Protein AF-A0A832BM91-F1 (afdb_monomer_lite)

pLDDT: mean 87.54, std 14.66, range [36.34, 98.0]

Foldseek 3Di:
DDDDPDPPPPPPPPVNVLVVVLVVQLLVLLLVLLLVLLVVLCCQCPPPPDLKHKAFLVVSCVVSVVSLVVSLVSNCVSPVVLSVLLVVLVVVCPCLSVVLVVVLVVLVCVVQPVQWDWDPPDVRMIMIGGVDPDDPVVCSVVSSVSSSVSSVVSRDD

Structure (mmCIF, N/CA/C/O backbone):
data_AF-A0A832BM91-F1
#
_entry.id   AF-A0A832BM91-F1
#
loop_
_atom_site.group_PDB
_atom_site.id
_atom_site.type_symbol
_atom_site.label_atom_id
_atom_site.label_alt_id
_atom_site.label_comp_id
_atom_site.label_asym_id
_atom_site.label_entity_id
_atom_site.label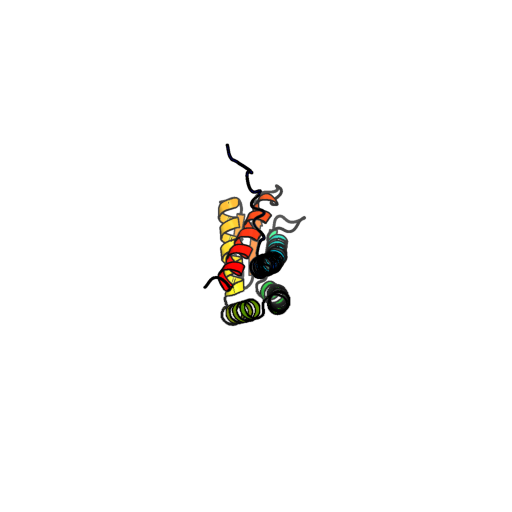_seq_id
_atom_site.pdbx_PDB_ins_code
_atom_site.Cartn_x
_atom_site.Cartn_y
_atom_site.Cartn_z
_atom_site.occupancy
_atom_site.B_iso_or_equiv
_atom_site.auth_seq_id
_atom_site.auth_comp_id
_atom_site.auth_asym_id
_atom_site.auth_atom_id
_atom_site.pdbx_PDB_model_num
ATOM 1 N N . MET A 1 1 ? -50.443 41.415 8.073 1.00 36.34 1 MET A N 1
ATOM 2 C CA . MET A 1 1 ? -49.587 40.784 7.037 1.00 36.34 1 MET A CA 1
ATOM 3 C C . MET A 1 1 ? -48.161 40.705 7.586 1.00 36.34 1 MET A C 1
ATOM 5 O O . MET A 1 1 ? -47.474 41.708 7.591 1.00 36.34 1 MET A O 1
ATOM 9 N N . ASN A 1 2 ? -47.815 39.695 8.388 1.00 42.19 2 ASN A N 1
ATOM 10 C CA . ASN A 1 2 ? -47.197 38.407 8.015 1.00 42.19 2 ASN A CA 1
ATOM 11 C C . ASN A 1 2 ? -45.956 38.490 7.103 1.00 42.19 2 ASN A C 1
ATOM 13 O O . ASN A 1 2 ? -46.100 38.492 5.885 1.00 42.19 2 ASN A O 1
ATOM 17 N N . LYS A 1 3 ? -44.751 38.419 7.695 1.00 40.50 3 LYS A N 1
ATOM 18 C CA . LYS A 1 3 ? -43.858 37.232 7.667 1.00 40.50 3 LYS A CA 1
ATOM 19 C C . LYS A 1 3 ? -42.478 37.591 8.244 1.00 40.50 3 LYS A C 1
ATOM 21 O O . LYS A 1 3 ? -41.612 38.093 7.535 1.00 40.50 3 LYS A O 1
ATOM 26 N N . ILE A 1 4 ? -42.255 37.257 9.515 1.00 48.53 4 ILE A N 1
ATOM 27 C CA . ILE A 1 4 ? -40.901 37.085 10.057 1.00 48.53 4 ILE A CA 1
ATOM 28 C C . ILE A 1 4 ? -40.375 35.789 9.436 1.00 48.53 4 ILE A C 1
ATOM 30 O O . ILE A 1 4 ? -40.853 34.700 9.754 1.00 48.53 4 ILE A O 1
ATOM 34 N N . ARG A 1 5 ? -39.450 35.902 8.478 1.00 45.06 5 ARG A N 1
ATOM 35 C CA . ARG A 1 5 ? -38.704 34.751 7.962 1.00 45.06 5 ARG A CA 1
ATOM 36 C C . ARG A 1 5 ? -37.764 34.295 9.073 1.00 45.06 5 ARG A C 1
ATOM 38 O O . ARG A 1 5 ? -36.739 34.921 9.315 1.00 45.06 5 ARG A O 1
ATOM 45 N N . GLY A 1 6 ? -38.163 33.235 9.770 1.00 40.12 6 GLY A N 1
ATOM 46 C CA . GLY A 1 6 ? -37.313 32.541 10.724 1.00 40.12 6 GLY A CA 1
ATOM 47 C C . GLY A 1 6 ? -36.035 32.087 10.030 1.00 40.12 6 GLY A C 1
ATOM 48 O O . GLY A 1 6 ? -36.074 31.285 9.098 1.00 40.12 6 GLY A O 1
ATOM 49 N N . LEU A 1 7 ? -34.909 32.632 10.480 1.00 42.78 7 LEU A N 1
ATOM 50 C CA . LEU A 1 7 ? -33.587 32.121 10.169 1.00 42.78 7 LEU A CA 1
ATOM 51 C C . LEU A 1 7 ? -33.476 30.761 10.873 1.00 42.78 7 LEU A C 1
ATOM 53 O O . LEU A 1 7 ? -33.248 30.690 12.081 1.00 42.78 7 LEU A O 1
ATOM 57 N N . VAL A 1 8 ? -33.713 29.671 10.144 1.00 44.00 8 VAL A N 1
ATOM 58 C CA . VAL A 1 8 ? -33.462 28.319 10.652 1.00 44.00 8 VAL A CA 1
ATOM 59 C C . VAL A 1 8 ? -31.949 28.128 10.672 1.00 44.00 8 VAL A C 1
ATOM 61 O O . VAL A 1 8 ? -31.347 27.666 9.709 1.00 44.00 8 VAL A O 1
ATOM 64 N N . LEU A 1 9 ? -31.319 28.519 11.779 1.00 46.53 9 LEU A N 1
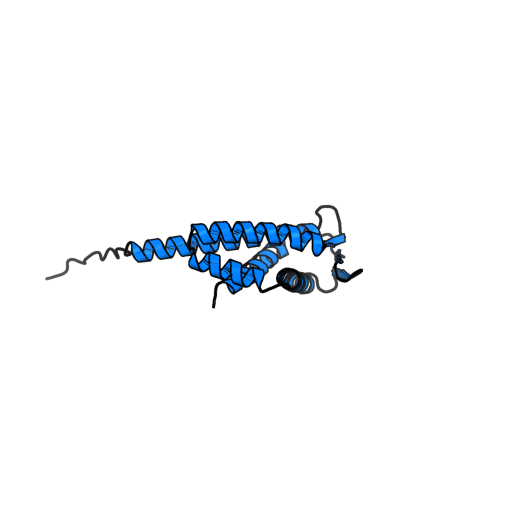ATOM 65 C CA . LEU A 1 9 ? -30.003 28.012 12.145 1.00 46.53 9 LEU A CA 1
ATOM 66 C C . LEU A 1 9 ? -30.178 26.515 12.401 1.00 46.53 9 LEU A C 1
ATOM 68 O O . LEU A 1 9 ? -30.619 26.108 13.476 1.00 46.53 9 LEU A O 1
ATOM 72 N N . THR A 1 10 ? -29.870 25.687 11.404 1.00 52.00 10 THR A N 1
ATOM 73 C CA . THR A 1 10 ? -29.738 24.241 11.576 1.00 52.00 10 THR A CA 1
ATOM 74 C C . THR A 1 10 ? -28.601 23.986 12.562 1.00 52.00 10 THR A C 1
ATOM 76 O O . THR A 1 10 ? -27.440 23.855 12.177 1.00 52.00 10 THR A O 1
ATOM 79 N N . ARG A 1 11 ? -28.921 23.965 13.862 1.00 50.47 11 ARG A N 1
ATOM 80 C CA . ARG A 1 11 ? -28.033 23.475 14.915 1.00 50.47 11 ARG A CA 1
ATOM 81 C C . ARG A 1 11 ? -27.735 22.017 14.590 1.00 50.47 11 ARG A C 1
ATOM 83 O O . ARG A 1 11 ? -28.558 21.140 14.835 1.00 50.47 11 ARG A O 1
ATOM 90 N N . THR A 1 12 ? -26.568 21.757 14.012 1.00 55.78 12 THR A N 1
ATOM 91 C CA . THR A 1 12 ? -26.029 20.403 13.955 1.00 55.78 12 THR A CA 1
ATOM 92 C C . THR A 1 12 ? -25.917 19.902 15.391 1.00 55.78 12 THR A C 1
ATOM 94 O O . THR A 1 12 ? -25.262 20.525 16.227 1.00 55.78 12 THR A O 1
ATOM 97 N N . SER A 1 13 ? -26.637 18.824 15.709 1.00 62.22 13 SER A N 1
ATOM 98 C CA . SER A 1 13 ? -26.602 18.218 17.040 1.00 62.22 13 SER A CA 1
ATOM 99 C C . SER A 1 13 ? -25.149 17.880 17.410 1.00 62.22 13 SER A C 1
ATOM 101 O O . SER A 1 13 ? -24.429 17.388 16.534 1.00 62.22 13 SER A O 1
ATOM 103 N N . PRO A 1 14 ? -24.721 18.063 18.671 1.00 67.62 14 PRO A N 1
ATOM 104 C CA . PRO A 1 14 ? -23.369 17.718 19.122 1.00 67.62 14 PRO A CA 1
ATOM 105 C C . PRO A 1 14 ? -22.942 16.288 18.755 1.00 67.62 14 PRO A C 1
ATOM 107 O O . PRO A 1 14 ? -21.784 16.070 18.417 1.00 67.62 14 PRO A O 1
ATOM 110 N N . LEU A 1 15 ? -23.896 15.347 18.735 1.00 63.81 15 LEU A N 1
ATOM 111 C CA . LEU A 1 15 ? -23.695 13.957 18.312 1.00 63.81 15 LEU A CA 1
ATOM 112 C C . LEU A 1 15 ? -23.266 13.853 16.841 1.00 63.81 15 LEU A C 1
ATOM 114 O O . LEU A 1 15 ? -22.164 13.395 16.571 1.00 63.81 15 LEU A O 1
ATOM 118 N N . ARG A 1 16 ? -24.053 14.402 15.903 1.00 60.97 16 ARG A N 1
ATOM 119 C CA . ARG A 1 16 ? -23.679 14.467 14.472 1.00 60.97 16 ARG A CA 1
ATOM 120 C C . ARG A 1 16 ? -22.332 15.149 14.225 1.00 60.97 16 ARG A C 1
ATOM 122 O O . ARG A 1 16 ? -21.602 14.752 13.325 1.00 60.97 16 ARG A O 1
ATOM 129 N N . ARG A 1 17 ? -21.996 16.186 15.003 1.00 68.25 17 ARG A N 1
ATOM 130 C CA . ARG A 1 17 ? -20.689 16.854 14.889 1.00 68.25 17 ARG A CA 1
ATOM 131 C C . ARG A 1 17 ? -19.558 15.929 15.344 1.00 68.25 17 ARG A C 1
ATOM 133 O O . ARG A 1 17 ? -18.547 15.844 14.656 1.00 68.25 17 ARG A O 1
ATOM 140 N N . ARG A 1 18 ? -19.731 15.223 16.462 1.00 68.75 18 ARG A N 1
ATOM 141 C CA . ARG A 1 18 ? -18.754 14.246 16.958 1.00 68.75 18 ARG A CA 1
ATOM 142 C C . ARG A 1 18 ? -18.558 13.101 15.965 1.00 68.75 18 ARG A C 1
ATOM 144 O O . ARG A 1 18 ? -17.425 12.831 15.609 1.00 68.75 18 ARG A O 1
ATOM 151 N N . GLU A 1 19 ? -19.640 12.531 15.441 1.00 73.00 19 GLU A N 1
ATOM 152 C CA . GLU A 1 19 ? -19.589 11.493 14.399 1.00 73.00 19 GLU A CA 1
ATOM 153 C C . GLU A 1 19 ? -18.841 11.968 13.145 1.00 73.00 19 GLU A C 1
ATOM 155 O O . GLU A 1 19 ? -18.002 11.24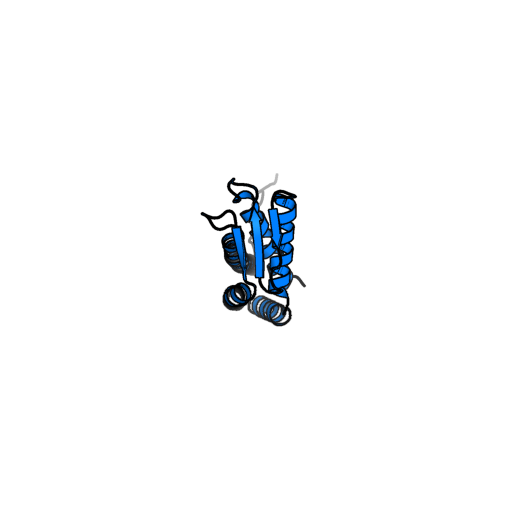6 12.616 1.00 73.00 19 GLU A O 1
ATOM 160 N N . SER A 1 20 ? -19.092 13.201 12.684 1.00 76.19 20 SER A N 1
ATOM 161 C CA . SER A 1 20 ? -18.374 13.759 11.529 1.00 76.19 20 SER A CA 1
ATOM 162 C C . SER A 1 20 ? -16.880 13.971 11.787 1.00 76.19 20 SER A C 1
ATOM 164 O O . SER A 1 20 ? -16.080 13.799 10.873 1.00 76.19 20 SER A O 1
ATOM 166 N N . LEU A 1 21 ? -16.500 14.320 13.022 1.00 79.56 21 LEU A N 1
ATOM 167 C CA . LEU A 1 21 ? -15.099 14.487 13.411 1.00 79.56 21 LEU A CA 1
ATOM 168 C C . LEU A 1 21 ? -14.399 13.132 13.525 1.00 79.56 21 LEU A C 1
ATOM 170 O O . LEU A 1 21 ? -13.313 12.980 12.986 1.00 79.56 21 LEU A O 1
ATOM 174 N N . THR A 1 22 ? -15.040 12.141 14.146 1.00 86.38 22 THR A N 1
ATOM 175 C CA . THR A 1 22 ? -14.521 10.770 14.229 1.00 86.38 22 THR A CA 1
ATOM 176 C C . THR A 1 22 ? -14.275 10.189 12.837 1.00 86.38 22 THR A C 1
ATOM 178 O O . THR A 1 22 ? -13.183 9.700 12.575 1.00 86.38 22 THR A O 1
ATOM 181 N N . ARG A 1 23 ? -15.233 10.325 11.909 1.00 88.88 23 ARG A N 1
ATOM 182 C CA . ARG A 1 23 ? -15.057 9.876 10.516 1.00 88.88 23 ARG A CA 1
ATOM 183 C C . ARG A 1 23 ? -13.890 10.567 9.815 1.00 88.88 23 ARG A C 1
ATOM 185 O O . ARG A 1 23 ? -13.118 9.908 9.134 1.00 88.88 23 ARG A O 1
ATOM 192 N N . LEU A 1 24 ? -13.746 11.879 10.005 1.00 92.25 24 LEU A N 1
ATOM 193 C CA . LEU A 1 24 ? -12.643 12.636 9.418 1.00 92.25 24 LEU A CA 1
ATOM 194 C C . LEU A 1 24 ? -11.279 12.177 9.955 1.00 92.25 24 LEU A C 1
ATOM 196 O O . LEU A 1 24 ? -10.328 12.083 9.189 1.00 92.25 24 LEU A O 1
ATOM 200 N N . GLU A 1 25 ? -11.168 11.921 11.257 1.00 94.50 25 GLU A N 1
ATOM 201 C CA . GLU A 1 25 ? -9.924 11.438 11.865 1.00 94.50 25 GLU A CA 1
ATOM 202 C C . GLU A 1 25 ? -9.590 10.002 11.425 1.00 94.50 25 GLU A C 1
ATOM 204 O O . GLU A 1 25 ? -8.432 9.715 11.131 1.00 94.50 25 GLU A O 1
ATOM 209 N N . VAL A 1 26 ? -10.596 9.134 11.263 1.00 95.00 26 VAL A N 1
ATOM 210 C CA . VAL A 1 26 ? -10.424 7.806 10.646 1.00 95.00 26 VAL A CA 1
ATOM 211 C C . VAL A 1 26 ? -9.901 7.934 9.212 1.00 95.00 26 VAL A C 1
ATOM 213 O O . VAL A 1 26 ? -8.882 7.334 8.874 1.00 95.00 26 VAL A O 1
ATOM 216 N N . ASP A 1 27 ? -10.541 8.760 8.378 1.00 95.31 27 ASP A N 1
ATOM 217 C CA . ASP A 1 27 ? -10.112 8.970 6.990 1.00 95.31 27 ASP A CA 1
ATOM 218 C C . ASP A 1 27 ? -8.680 9.516 6.907 1.00 95.31 27 ASP A C 1
ATOM 220 O O . ASP A 1 27 ? -7.916 9.107 6.033 1.00 95.31 27 ASP A O 1
ATOM 224 N N . LYS A 1 28 ? -8.288 10.410 7.826 1.00 96.56 28 LYS A N 1
ATOM 225 C CA . LYS A 1 28 ? -6.918 10.936 7.905 1.00 96.56 28 LYS A CA 1
ATOM 226 C C . LYS A 1 28 ? -5.898 9.853 8.236 1.00 96.56 28 LYS A C 1
ATOM 228 O O . LYS A 1 28 ? -4.857 9.823 7.584 1.00 96.56 28 LYS A O 1
ATOM 233 N N . ALA A 1 29 ? -6.179 8.989 9.212 1.00 97.19 29 ALA A N 1
ATOM 234 C CA . ALA A 1 29 ? -5.277 7.901 9.588 1.00 97.19 29 ALA A CA 1
ATOM 235 C C . ALA A 1 29 ? -5.061 6.941 8.405 1.00 97.19 29 ALA A C 1
ATOM 237 O O . ALA A 1 29 ? -3.925 6.653 8.027 1.00 97.19 29 ALA A O 1
ATOM 238 N N . ILE A 1 30 ? -6.147 6.540 7.732 1.00 97.56 30 ILE A N 1
ATOM 239 C CA . ILE A 1 30 ? -6.074 5.672 6.548 1.00 97.56 30 ILE A CA 1
ATOM 240 C C . ILE A 1 30 ? -5.343 6.359 5.386 1.00 97.56 30 ILE A C 1
ATOM 242 O O . ILE A 1 30 ? -4.503 5.746 4.725 1.00 97.56 30 ILE A O 1
ATOM 246 N N . PHE A 1 31 ? -5.620 7.642 5.138 1.00 97.44 31 PHE A N 1
ATOM 247 C CA . PHE A 1 31 ? -4.945 8.395 4.083 1.00 97.44 31 PHE A CA 1
ATOM 248 C C . PHE A 1 31 ? -3.444 8.547 4.358 1.00 97.44 31 PHE A C 1
ATOM 250 O O . PHE A 1 31 ? -2.636 8.320 3.459 1.00 97.44 31 PHE A O 1
ATOM 257 N N . SER A 1 32 ? -3.062 8.859 5.598 1.00 97.94 32 SER A N 1
ATOM 258 C CA . SER A 1 32 ? -1.664 8.935 6.041 1.00 97.94 32 SER A CA 1
ATOM 259 C C . SER A 1 32 ? -0.929 7.611 5.814 1.00 97.94 32 SER A C 1
ATOM 261 O O . SER A 1 32 ? 0.145 7.586 5.210 1.00 97.94 32 SER A O 1
ATOM 263 N N . ALA A 1 33 ? -1.541 6.490 6.207 1.00 97.94 33 ALA A N 1
ATOM 264 C CA . ALA A 1 33 ? -1.000 5.156 5.959 1.00 97.94 33 ALA A CA 1
ATOM 265 C C . ALA A 1 33 ? -0.829 4.876 4.459 1.00 97.94 33 ALA A C 1
ATOM 267 O O . ALA A 1 33 ? 0.229 4.415 4.029 1.00 97.94 33 ALA A O 1
ATOM 268 N N . SER A 1 34 ? -1.842 5.214 3.653 1.00 98.00 34 SER A N 1
ATOM 269 C CA . SER A 1 34 ? -1.795 5.026 2.202 1.00 98.00 34 SER A CA 1
ATOM 270 C C . SER A 1 34 ? -0.676 5.829 1.541 1.00 98.00 34 SER A C 1
ATOM 272 O O . SER A 1 34 ? 0.002 5.308 0.660 1.00 98.00 34 SER A O 1
ATOM 274 N N . GLU A 1 35 ? -0.429 7.063 1.995 1.00 97.69 35 GLU A N 1
ATOM 275 C CA . GLU A 1 35 ? 0.661 7.900 1.496 1.00 97.69 35 GLU A CA 1
ATOM 276 C C . GLU A 1 35 ? 2.012 7.249 1.800 1.00 97.69 35 GLU A C 1
ATOM 278 O O . GLU A 1 35 ? 2.753 6.966 0.859 1.00 97.69 35 GLU A O 1
ATOM 283 N N . LYS A 1 36 ? 2.271 6.896 3.068 1.00 97.94 36 LYS A N 1
ATOM 284 C CA . LYS A 1 36 ? 3.517 6.235 3.498 1.00 97.94 36 LYS A CA 1
ATOM 285 C C . LYS A 1 36 ? 3.805 4.959 2.695 1.00 97.94 36 LYS A C 1
ATOM 287 O O . LYS A 1 36 ? 4.913 4.786 2.194 1.00 97.94 36 LYS A O 1
ATOM 292 N N . ILE A 1 37 ? 2.810 4.079 2.556 1.00 97.62 37 ILE A N 1
ATOM 293 C CA . ILE A 1 37 ? 2.951 2.806 1.830 1.00 97.62 37 ILE A CA 1
ATOM 294 C C . ILE A 1 37 ? 3.170 3.060 0.335 1.00 97.62 37 ILE A C 1
ATOM 296 O O . ILE A 1 37 ? 4.072 2.482 -0.268 1.00 97.62 37 ILE A O 1
ATOM 300 N N . SER A 1 38 ? 2.374 3.946 -0.270 1.00 96.19 38 SER A N 1
ATOM 301 C CA . SER A 1 38 ? 2.491 4.253 -1.699 1.00 96.19 38 SER A CA 1
ATOM 302 C C . SER A 1 38 ? 3.843 4.872 -2.057 1.00 96.19 38 SER A C 1
ATOM 304 O O . SER A 1 38 ? 4.422 4.515 -3.082 1.00 96.19 38 SER A O 1
ATOM 306 N N . ASP A 1 39 ? 4.374 5.752 -1.204 1.00 95.44 39 ASP A N 1
ATOM 307 C CA . ASP A 1 39 ? 5.675 6.383 -1.409 1.00 95.44 39 ASP A CA 1
ATOM 308 C C . ASP A 1 39 ? 6.819 5.377 -1.252 1.00 95.44 39 ASP A C 1
ATOM 310 O O . ASP A 1 39 ? 7.773 5.431 -2.030 1.00 95.44 39 ASP A O 1
ATOM 314 N N . LEU A 1 40 ? 6.705 4.432 -0.310 1.00 95.56 40 LEU A N 1
ATOM 315 C CA . LEU A 1 40 ? 7.658 3.334 -0.140 1.00 95.56 40 LEU A CA 1
ATOM 316 C C . LEU A 1 40 ? 7.734 2.475 -1.409 1.00 95.56 40 LEU A C 1
ATOM 318 O O . LEU A 1 40 ? 8.806 2.337 -1.995 1.00 95.56 40 LEU A O 1
ATOM 322 N N . ILE A 1 41 ? 6.589 1.976 -1.886 1.00 94.69 41 ILE A N 1
ATOM 323 C CA . ILE A 1 41 ? 6.534 1.141 -3.095 1.00 94.69 41 ILE A CA 1
ATOM 324 C C . ILE A 1 41 ? 7.021 1.929 -4.316 1.00 94.69 41 ILE A C 1
ATOM 326 O O . ILE A 1 41 ? 7.796 1.413 -5.122 1.00 94.69 41 ILE A O 1
ATOM 330 N N . TYR A 1 42 ? 6.612 3.194 -4.452 1.00 93.69 42 TYR A N 1
ATOM 331 C CA . TYR A 1 42 ? 7.059 4.049 -5.549 1.00 93.69 42 TYR A CA 1
ATOM 332 C C . TYR A 1 42 ? 8.578 4.252 -5.535 1.00 93.69 42 TYR A C 1
ATOM 334 O O . TYR A 1 42 ? 9.204 4.195 -6.591 1.00 93.69 42 TYR A O 1
ATOM 342 N N . ALA A 1 43 ? 9.176 4.514 -4.370 1.00 92.75 43 ALA A N 1
ATOM 343 C CA . ALA A 1 43 ? 10.613 4.749 -4.254 1.00 92.75 43 ALA A CA 1
ATOM 344 C C . ALA A 1 43 ? 11.429 3.500 -4.619 1.00 92.75 43 ALA A C 1
ATOM 346 O O . ALA A 1 43 ? 12.439 3.622 -5.312 1.00 92.75 43 ALA A O 1
ATOM 347 N N . SER A 1 44 ? 10.955 2.320 -4.214 1.00 93.38 44 SER A N 1
ATOM 348 C CA . SER A 1 44 ? 11.528 1.022 -4.583 1.00 93.38 44 SER A CA 1
ATOM 349 C C . SER A 1 44 ? 11.406 0.745 -6.088 1.00 93.38 44 SER A C 1
ATOM 351 O O . SER A 1 44 ? 12.385 0.392 -6.746 1.00 93.38 44 SER A O 1
ATOM 353 N N . ALA A 1 45 ? 10.221 0.972 -6.663 1.00 92.12 45 ALA A N 1
ATOM 354 C CA . ALA A 1 45 ? 9.950 0.735 -8.081 1.00 92.12 45 ALA A CA 1
ATOM 355 C C . ALA A 1 45 ? 10.642 1.742 -9.017 1.00 92.12 45 ALA A C 1
ATOM 357 O O . ALA A 1 45 ? 11.031 1.391 -10.130 1.00 92.12 45 ALA A O 1
ATOM 358 N N . PHE A 1 46 ? 10.792 2.997 -8.584 1.00 91.25 46 PHE A N 1
ATOM 359 C CA . PHE A 1 46 ? 11.301 4.099 -9.403 1.00 91.25 46 PHE A CA 1
ATOM 360 C C . PHE A 1 46 ? 12.316 4.975 -8.651 1.00 91.25 46 PHE A C 1
ATOM 362 O O . PHE A 1 46 ? 12.024 6.140 -8.344 1.00 91.25 46 PHE A O 1
ATOM 369 N N . PRO A 1 47 ? 13.533 4.464 -8.394 1.00 89.75 47 PRO A N 1
ATOM 370 C CA . PRO A 1 47 ? 14.560 5.223 -7.692 1.00 89.75 47 PRO A CA 1
ATOM 371 C C . PRO A 1 47 ? 14.969 6.485 -8.468 1.00 89.75 47 PRO A C 1
ATOM 373 O O . PRO A 1 47 ? 15.135 6.461 -9.686 1.00 89.75 47 PRO A O 1
ATOM 376 N N . THR A 1 48 ? 15.193 7.600 -7.765 1.00 85.19 48 THR A N 1
ATOM 377 C CA . THR A 1 48 ? 15.417 8.939 -8.357 1.00 85.19 48 THR A CA 1
ATOM 378 C C . THR A 1 48 ? 16.547 9.005 -9.394 1.00 85.19 48 THR A C 1
ATOM 380 O O . THR A 1 48 ? 16.483 9.805 -10.326 1.00 85.19 48 THR A O 1
ATOM 383 N N . HIS A 1 49 ? 17.581 8.177 -9.244 1.00 83.06 49 HIS A N 1
ATOM 384 C CA . HIS A 1 49 ? 18.776 8.186 -10.095 1.00 83.06 49 HIS A CA 1
ATOM 385 C C . HIS A 1 49 ? 18.970 6.882 -10.874 1.00 83.06 49 HIS A C 1
ATOM 387 O O . HIS A 1 49 ? 20.077 6.601 -11.326 1.00 83.06 49 HIS A O 1
ATOM 393 N N . SER A 1 50 ? 17.907 6.089 -11.033 1.00 86.00 50 SER A N 1
ATOM 394 C CA . SER A 1 50 ? 17.959 4.810 -11.733 1.00 86.00 50 SER A CA 1
ATOM 395 C C . SER A 1 50 ? 16.775 4.638 -12.680 1.00 86.00 50 SER A C 1
ATOM 397 O O . SER A 1 50 ? 15.662 5.100 -12.430 1.00 86.00 50 SER A O 1
ATOM 399 N N . MET A 1 51 ? 17.025 3.950 -13.790 1.00 87.06 51 MET A N 1
ATOM 400 C CA . MET A 1 51 ? 15.970 3.440 -14.672 1.00 87.06 51 MET A CA 1
ATOM 401 C C . MET A 1 51 ? 15.455 2.075 -14.212 1.00 87.06 51 MET A C 1
ATOM 403 O O . MET A 1 51 ? 14.435 1.607 -14.711 1.00 87.06 51 MET A O 1
ATOM 407 N N . GLU A 1 52 ? 16.153 1.475 -13.255 1.00 92.31 52 GLU A N 1
ATOM 408 C CA . GLU A 1 52 ? 15.914 0.152 -12.703 1.00 92.31 52 GLU A CA 1
ATOM 409 C C . GLU A 1 52 ? 15.560 0.286 -11.220 1.00 92.31 52 GLU A C 1
ATOM 411 O O . GLU A 1 52 ? 16.260 0.965 -10.461 1.00 92.31 52 GLU A O 1
ATOM 416 N N . GLY A 1 53 ? 14.460 -0.340 -10.825 1.00 93.56 53 GLY A N 1
ATOM 417 C CA . GLY A 1 53 ? 13.982 -0.439 -9.455 1.00 93.56 53 GLY A CA 1
ATOM 418 C C . GLY A 1 53 ? 13.779 -1.894 -9.061 1.00 93.56 53 GLY A C 1
ATOM 419 O O . GLY A 1 53 ? 13.651 -2.780 -9.909 1.00 93.56 53 GLY A O 1
ATOM 420 N N . TYR A 1 54 ? 13.753 -2.138 -7.759 1.00 94.69 54 TYR A N 1
ATOM 421 C CA . TYR A 1 54 ? 13.482 -3.454 -7.204 1.00 94.69 54 TYR A CA 1
ATOM 422 C C . TYR A 1 54 ? 12.532 -3.316 -6.023 1.00 94.69 54 TYR A C 1
ATOM 424 O O . TYR A 1 54 ? 12.657 -2.396 -5.218 1.00 94.69 54 TYR A O 1
ATOM 432 N N . ILE A 1 55 ? 11.582 -4.236 -5.927 1.00 96.25 55 ILE A N 1
ATOM 433 C CA . ILE A 1 55 ? 10.689 -4.380 -4.783 1.00 96.25 55 ILE A CA 1
ATOM 434 C C . ILE A 1 55 ? 11.042 -5.712 -4.126 1.00 96.25 55 ILE A C 1
ATOM 436 O O . ILE A 1 55 ? 10.870 -6.768 -4.738 1.00 96.25 55 ILE A O 1
ATOM 440 N N . ASP A 1 56 ? 11.551 -5.649 -2.899 1.00 95.31 56 ASP A N 1
ATOM 441 C CA . ASP A 1 56 ? 11.729 -6.810 -2.028 1.00 95.31 56 ASP A CA 1
ATOM 442 C C . ASP A 1 56 ? 10.483 -6.951 -1.146 1.00 95.31 56 ASP A C 1
ATOM 444 O O . ASP A 1 56 ? 10.162 -6.066 -0.348 1.00 95.31 56 ASP A O 1
ATOM 448 N N . LEU A 1 57 ? 9.755 -8.054 -1.316 1.00 94.56 57 LEU A N 1
ATOM 449 C CA . LEU A 1 57 ? 8.511 -8.292 -0.591 1.00 94.56 57 LEU A CA 1
ATOM 450 C C . LEU A 1 57 ? 8.738 -8.529 0.907 1.00 94.56 57 LEU A C 1
ATOM 452 O O . LEU A 1 57 ? 7.867 -8.170 1.689 1.00 94.56 57 LEU A O 1
ATOM 456 N N . TRP A 1 58 ? 9.885 -9.068 1.335 1.00 93.44 58 TRP A N 1
ATOM 457 C CA . TRP A 1 58 ? 10.174 -9.255 2.763 1.00 93.44 58 TRP A CA 1
ATOM 458 C C . TRP A 1 58 ? 10.455 -7.931 3.464 1.00 93.44 58 TRP A C 1
ATOM 460 O O . TRP A 1 58 ? 9.973 -7.689 4.574 1.00 93.44 58 TRP A O 1
ATOM 470 N N . GLU A 1 59 ? 11.231 -7.063 2.815 1.00 94.19 59 GLU A N 1
ATOM 471 C CA . GLU A 1 59 ? 11.464 -5.713 3.325 1.00 94.19 59 GLU A CA 1
ATOM 472 C C . GLU A 1 59 ? 10.141 -4.945 3.396 1.00 94.19 59 GLU A C 1
ATOM 474 O O . GLU A 1 59 ? 9.816 -4.346 4.426 1.00 94.19 59 GLU A O 1
ATOM 479 N N . LEU A 1 60 ? 9.338 -5.036 2.333 1.00 95.38 60 LEU A N 1
ATOM 480 C CA . LEU A 1 60 ? 8.046 -4.375 2.264 1.00 95.38 60 LEU A CA 1
ATOM 481 C C . LEU A 1 60 ? 7.079 -4.887 3.341 1.00 95.38 60 LEU A C 1
ATOM 483 O O . LEU A 1 60 ? 6.456 -4.073 4.017 1.00 95.38 60 LEU A O 1
ATOM 487 N N . GLU A 1 61 ? 6.988 -6.203 3.559 1.00 94.25 61 GLU A N 1
ATOM 488 C CA . GLU A 1 61 ? 6.176 -6.812 4.624 1.00 94.25 61 GLU A CA 1
ATOM 489 C C . GLU A 1 61 ? 6.527 -6.246 6.006 1.00 94.25 61 GLU A C 1
ATOM 491 O O . GLU A 1 61 ? 5.636 -5.859 6.767 1.00 94.25 61 GLU A O 1
ATOM 496 N N . SER A 1 62 ? 7.820 -6.147 6.320 1.00 93.44 62 SER A N 1
ATOM 497 C CA . SER A 1 62 ? 8.301 -5.627 7.604 1.00 93.44 62 SER A CA 1
ATOM 498 C C . SER A 1 62 ? 7.929 -4.151 7.810 1.00 93.44 62 SER A C 1
ATOM 500 O O . SER A 1 62 ? 7.358 -3.765 8.840 1.00 93.44 62 SER A O 1
ATOM 502 N N . VAL A 1 63 ? 8.205 -3.310 6.808 1.00 96.44 63 VAL A N 1
ATOM 503 C CA . VAL A 1 63 ? 7.977 -1.860 6.904 1.00 96.44 63 VAL A CA 1
ATOM 504 C C . VAL A 1 63 ? 6.483 -1.534 6.867 1.00 96.44 63 VAL A C 1
ATOM 506 O O . VAL A 1 63 ? 5.997 -0.764 7.698 1.00 96.44 63 VAL A O 1
ATOM 509 N N . VAL A 1 64 ? 5.722 -2.153 5.961 1.00 96.44 64 VAL A N 1
ATOM 510 C CA . VAL A 1 64 ? 4.270 -1.953 5.876 1.00 96.44 64 VAL A CA 1
ATOM 511 C C . VAL A 1 64 ? 3.572 -2.497 7.120 1.00 96.44 64 VAL A C 1
ATOM 513 O O . VAL A 1 64 ? 2.681 -1.830 7.641 1.00 96.44 64 VAL A O 1
ATOM 516 N N . GLY A 1 65 ? 4.009 -3.632 7.672 1.00 95.19 65 GLY A N 1
ATOM 517 C CA . GLY A 1 65 ? 3.487 -4.152 8.939 1.00 95.19 65 GLY A CA 1
ATOM 518 C C . GLY A 1 65 ? 3.610 -3.149 10.094 1.00 95.19 65 GLY A C 1
ATOM 519 O O . GLY A 1 65 ? 2.685 -3.005 10.901 1.00 95.19 65 GLY A O 1
ATOM 520 N N . THR A 1 66 ? 4.707 -2.388 10.131 1.00 96.69 66 THR A N 1
ATOM 521 C CA . THR A 1 66 ? 4.898 -1.299 11.103 1.00 96.69 66 THR A CA 1
ATOM 522 C C . THR A 1 66 ? 3.904 -0.161 10.864 1.00 96.69 66 THR A C 1
ATOM 524 O O . THR A 1 66 ? 3.208 0.241 11.797 1.00 96.69 66 THR A O 1
ATOM 527 N N . ILE A 1 67 ? 3.751 0.296 9.615 1.00 97.88 67 ILE A N 1
ATOM 528 C CA . ILE A 1 67 ? 2.793 1.357 9.249 1.00 97.88 67 ILE A CA 1
ATOM 529 C C . ILE A 1 67 ? 1.356 0.955 9.616 1.00 97.88 67 ILE A C 1
ATOM 531 O O . ILE A 1 67 ? 0.607 1.749 10.187 1.00 97.88 67 ILE A O 1
ATOM 535 N N . LEU A 1 68 ? 0.962 -0.287 9.328 1.00 97.19 68 LEU A N 1
ATOM 536 C CA . LEU A 1 68 ? -0.370 -0.797 9.656 1.00 97.19 68 LEU A CA 1
ATOM 537 C C . LEU A 1 68 ? -0.584 -0.892 11.171 1.00 97.19 68 LEU A C 1
ATOM 539 O O . LEU A 1 68 ? -1.668 -0.572 11.651 1.00 97.19 68 LEU A O 1
ATOM 543 N N . THR A 1 69 ? 0.445 -1.265 11.937 1.00 96.81 69 THR A N 1
ATOM 544 C CA . THR A 1 69 ? 0.378 -1.298 13.408 1.00 96.81 69 THR A CA 1
ATOM 545 C C . THR A 1 69 ? 0.206 0.103 13.998 1.00 96.81 69 THR A C 1
ATOM 547 O O . THR A 1 69 ? -0.634 0.301 14.875 1.00 96.81 69 THR A O 1
ATOM 550 N N . GLU A 1 70 ? 0.949 1.095 13.499 1.00 97.75 70 GLU A N 1
ATOM 551 C CA . GLU A 1 70 ? 0.756 2.505 13.866 1.00 97.75 70 GLU A CA 1
ATOM 552 C C . GLU A 1 70 ? -0.673 2.965 13.555 1.00 97.75 70 GLU A C 1
ATOM 554 O O . GLU A 1 70 ? -1.340 3.550 14.408 1.00 97.75 70 GLU A O 1
ATOM 559 N N . THR A 1 71 ? -1.174 2.613 12.370 1.00 97.94 71 THR A N 1
ATOM 560 C CA . THR A 1 71 ? -2.526 2.967 11.923 1.00 97.94 71 THR A CA 1
ATOM 561 C C . THR A 1 71 ? -3.595 2.348 12.821 1.00 97.94 71 THR A C 1
ATOM 563 O O . THR A 1 71 ? -4.533 3.035 13.214 1.00 97.94 71 THR A O 1
ATOM 566 N N . VAL A 1 72 ? -3.441 1.082 13.231 1.00 97.81 72 VAL A N 1
ATOM 567 C CA . VAL A 1 72 ? -4.332 0.442 14.216 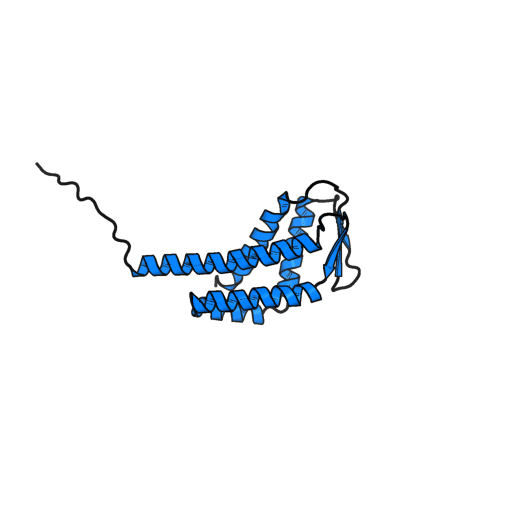1.00 97.81 72 VAL A CA 1
ATOM 568 C C . VAL A 1 72 ? -4.375 1.241 15.519 1.00 97.81 72 VAL A C 1
ATOM 570 O O . VAL A 1 72 ? -5.458 1.457 16.063 1.00 97.81 72 VAL A O 1
ATOM 573 N N . ASN A 1 73 ? -3.227 1.695 16.027 1.00 97.38 73 ASN A N 1
ATOM 574 C CA . ASN A 1 73 ? -3.165 2.456 17.277 1.00 97.38 73 ASN A CA 1
ATOM 575 C C . ASN A 1 73 ? -3.855 3.826 17.155 1.00 97.38 73 ASN A C 1
ATOM 577 O O . ASN A 1 73 ? -4.592 4.231 18.061 1.00 97.38 73 ASN A O 1
ATOM 581 N N . GLU A 1 74 ? -3.655 4.521 16.033 1.00 96.69 74 GLU A N 1
ATOM 582 C CA . GLU A 1 74 ? -4.336 5.786 15.729 1.00 96.69 74 GLU A CA 1
ATOM 583 C C . GLU A 1 74 ? -5.856 5.590 15.646 1.00 96.69 74 GLU A C 1
ATOM 585 O O . GLU A 1 74 ? -6.609 6.279 16.339 1.00 96.69 74 GLU A O 1
ATOM 590 N N . LEU A 1 75 ? -6.308 4.596 14.875 1.00 96.69 75 LEU A N 1
ATOM 591 C CA . LEU A 1 75 ? -7.727 4.270 14.728 1.00 96.69 75 LEU A CA 1
ATOM 592 C C . LEU A 1 75 ? -8.358 3.900 16.067 1.00 96.69 75 LEU A C 1
ATOM 594 O O . LEU A 1 75 ? -9.384 4.464 16.421 1.00 96.69 75 LEU A O 1
ATOM 598 N N . THR A 1 76 ? -7.717 3.035 16.855 1.00 95.44 76 THR A N 1
ATOM 599 C CA . THR A 1 76 ? -8.230 2.596 18.165 1.00 95.44 76 THR A CA 1
ATOM 600 C C . THR A 1 76 ? -8.388 3.767 19.140 1.00 95.44 76 THR A C 1
ATOM 602 O O . THR A 1 76 ? -9.300 3.777 19.965 1.00 95.44 76 THR A O 1
ATOM 605 N N . THR A 1 77 ? -7.527 4.783 19.036 1.00 94.44 77 THR A N 1
ATOM 606 C CA . THR A 1 77 ? -7.601 5.991 19.872 1.00 94.44 77 THR A CA 1
ATOM 607 C C . THR A 1 77 ? -8.805 6.868 19.512 1.00 94.44 77 THR A C 1
ATOM 609 O O . THR A 1 77 ? -9.408 7.494 20.386 1.00 94.44 77 THR A O 1
ATOM 612 N N . VAL A 1 78 ? -9.156 6.928 18.227 1.00 93.50 78 VAL A N 1
ATOM 613 C CA . VAL A 1 78 ? -10.219 7.789 17.686 1.00 93.50 78 VAL A CA 1
ATOM 614 C C . VAL A 1 78 ? -11.585 7.096 17.718 1.00 93.50 78 VAL A C 1
ATOM 616 O O . VAL A 1 78 ? -12.587 7.705 18.105 1.00 93.50 78 VAL A O 1
ATOM 619 N N . ASP A 1 79 ? -11.614 5.835 17.300 1.00 94.25 79 ASP A N 1
ATOM 620 C CA . ASP A 1 79 ? -12.772 4.956 17.206 1.00 94.25 79 ASP A CA 1
ATOM 621 C C . ASP A 1 79 ? -12.349 3.494 17.468 1.00 94.25 79 ASP A C 1
ATOM 623 O O . ASP A 1 79 ? -11.899 2.798 16.551 1.00 94.25 79 ASP A O 1
ATOM 627 N N . PRO A 1 80 ? -12.500 3.005 18.716 1.00 94.12 80 PRO A N 1
ATOM 628 C CA . PRO A 1 80 ? -12.088 1.658 19.101 1.00 94.12 80 PRO A CA 1
ATOM 629 C C . PRO A 1 80 ? -12.682 0.547 18.232 1.00 94.12 80 PRO A C 1
ATOM 631 O O . PRO A 1 80 ? -11.976 -0.402 17.909 1.00 94.12 80 PRO A O 1
ATOM 634 N N . ALA A 1 81 ? -13.946 0.676 17.811 1.00 93.88 81 ALA A N 1
ATOM 635 C CA . ALA A 1 81 ? -14.606 -0.346 16.999 1.00 93.88 81 ALA A CA 1
ATOM 636 C C . ALA A 1 81 ? -13.952 -0.461 15.614 1.00 93.88 81 ALA A C 1
ATOM 638 O O . ALA A 1 81 ? -13.600 -1.558 15.183 1.00 93.88 81 ALA A O 1
ATOM 639 N N . THR A 1 82 ? -13.708 0.680 14.962 1.00 94.94 82 THR A N 1
ATOM 640 C CA . THR A 1 82 ? -12.993 0.732 13.678 1.00 94.94 82 THR A CA 1
ATOM 641 C C . THR A 1 82 ? -11.552 0.222 13.819 1.00 94.94 82 THR A C 1
ATOM 643 O O . THR A 1 82 ? -11.059 -0.493 12.949 1.00 94.94 82 THR A O 1
ATOM 646 N N . GLY A 1 83 ? -10.865 0.555 14.918 1.00 96.06 83 GLY A N 1
ATOM 647 C CA . GLY A 1 83 ? -9.510 0.064 15.195 1.00 96.06 83 GLY A CA 1
ATOM 648 C C . GLY A 1 83 ? -9.436 -1.458 15.365 1.00 96.06 83 GLY A C 1
ATOM 649 O O . GLY A 1 83 ? -8.538 -2.098 14.810 1.00 96.06 83 GLY A O 1
ATOM 650 N N . GLU A 1 84 ? -10.395 -2.048 16.082 1.00 95.88 84 GLU A N 1
ATOM 651 C CA . GLU A 1 84 ? -10.513 -3.501 16.252 1.00 95.88 84 GLU A CA 1
ATOM 652 C C . GLU A 1 84 ? -10.811 -4.212 14.927 1.00 95.88 84 GLU A C 1
ATOM 654 O O . GLU A 1 84 ? -10.135 -5.192 14.603 1.00 95.88 84 GLU A O 1
ATOM 659 N N . GLU A 1 85 ? -11.759 -3.698 14.137 1.00 95.62 85 GLU A N 1
ATOM 660 C CA . GLU A 1 85 ? -12.098 -4.235 12.813 1.00 95.62 85 GLU A CA 1
ATOM 661 C C . GLU A 1 85 ? -10.891 -4.195 11.869 1.00 95.62 85 GLU A C 1
ATOM 663 O O . GLU A 1 85 ? -10.508 -5.220 11.298 1.00 95.62 85 GLU A O 1
ATOM 668 N N . PHE A 1 86 ? -10.223 -3.042 11.771 1.00 96.56 86 PHE A N 1
ATOM 669 C CA . PHE A 1 86 ? -9.035 -2.886 10.937 1.00 96.56 86 PHE A CA 1
ATOM 670 C C . PHE A 1 86 ? -7.913 -3.836 11.380 1.00 96.56 86 PHE A C 1
ATOM 672 O O . PHE A 1 86 ? -7.298 -4.509 10.552 1.00 96.56 86 PHE A O 1
ATOM 679 N N . SER A 1 87 ? -7.659 -3.947 12.693 1.00 96.69 87 SER A N 1
ATOM 680 C CA . SER A 1 87 ? -6.651 -4.870 13.234 1.00 96.69 87 SER A CA 1
ATOM 681 C C . SER A 1 87 ? -6.969 -6.326 12.900 1.00 96.69 87 SER A C 1
ATOM 683 O O . SER A 1 87 ? -6.067 -7.092 12.549 1.00 96.69 87 SER A O 1
ATOM 685 N N . PHE A 1 88 ? -8.240 -6.713 13.009 1.00 95.81 88 PHE A N 1
ATOM 686 C CA . PHE A 1 88 ? -8.705 -8.051 12.673 1.00 95.81 88 PHE A CA 1
ATOM 687 C C . PHE A 1 88 ? -8.496 -8.356 11.187 1.00 95.81 88 PHE A C 1
ATOM 689 O O . PHE A 1 88 ? -7.925 -9.393 10.854 1.00 95.81 88 PHE A O 1
ATOM 696 N N . GLU A 1 89 ? -8.905 -7.460 10.291 1.00 94.94 89 GLU A N 1
ATOM 697 C CA . GLU A 1 89 ? -8.771 -7.677 8.848 1.00 94.94 89 GLU A CA 1
ATOM 698 C C . GLU A 1 89 ? -7.308 -7.719 8.400 1.00 94.94 89 GLU A C 1
ATOM 700 O O . GLU A 1 89 ? -6.946 -8.602 7.625 1.00 94.94 89 GLU A O 1
ATOM 705 N N . VAL A 1 90 ? -6.441 -6.849 8.932 1.00 94.56 90 VAL A N 1
ATOM 706 C CA . VAL A 1 90 ? -4.998 -6.886 8.634 1.00 94.56 90 VAL A CA 1
ATOM 707 C C . VAL A 1 90 ? -4.377 -8.220 9.063 1.00 94.56 90 VAL A C 1
ATOM 709 O O . VAL A 1 90 ? -3.650 -8.837 8.290 1.00 94.56 90 VAL A O 1
ATOM 712 N N . LYS A 1 91 ? -4.685 -8.709 10.271 1.00 93.31 91 LYS A N 1
ATOM 713 C CA . LYS A 1 91 ? -4.132 -9.978 10.785 1.00 93.31 91 LYS A CA 1
ATOM 714 C C . LYS A 1 91 ? -4.626 -11.206 10.021 1.00 93.31 91 LYS A C 1
ATOM 716 O O . LYS A 1 91 ? -3.910 -12.200 9.950 1.00 93.31 91 LYS A O 1
ATOM 721 N N . ASN A 1 92 ? -5.834 -11.146 9.466 1.00 92.88 92 ASN A N 1
ATOM 722 C CA . ASN A 1 92 ? -6.444 -12.258 8.736 1.00 92.88 92 ASN A CA 1
ATOM 723 C C . ASN A 1 92 ? -6.180 -12.228 7.223 1.00 92.88 92 ASN A C 1
ATOM 725 O O . ASN A 1 92 ? -6.682 -13.095 6.507 1.00 92.88 92 ASN A O 1
ATOM 729 N N . ARG A 1 93 ? -5.384 -11.273 6.724 1.00 90.19 93 ARG A N 1
ATOM 730 C CA . ARG A 1 93 ? -4.976 -11.192 5.314 1.00 90.19 93 ARG A CA 1
ATOM 731 C C . ARG A 1 93 ? -3.463 -11.373 5.169 1.00 90.19 93 ARG A C 1
ATOM 733 O O . ARG A 1 93 ? -2.746 -10.392 4.985 1.00 90.19 93 ARG A O 1
ATOM 740 N N . PRO A 1 94 ? -2.958 -12.620 5.211 1.00 85.75 94 PRO A N 1
ATOM 741 C CA . PRO A 1 94 ? -1.528 -12.884 5.050 1.00 85.75 94 PRO A CA 1
ATOM 742 C C . PRO A 1 94 ? -0.987 -12.484 3.667 1.00 85.75 94 PRO A C 1
ATOM 744 O O . PRO A 1 94 ? 0.207 -12.257 3.549 1.00 85.75 94 PRO A O 1
ATOM 747 N N . SER A 1 95 ? -1.848 -12.367 2.646 1.00 90.50 95 SER A N 1
ATOM 748 C CA . SER A 1 95 ? -1.499 -11.917 1.289 1.00 90.50 95 SER A CA 1
ATOM 749 C C . SER A 1 95 ? -1.613 -10.405 1.082 1.00 90.50 95 SER A C 1
ATOM 751 O O . SER A 1 95 ? -1.435 -9.944 -0.038 1.00 90.50 95 SER A O 1
ATOM 753 N N . LEU A 1 96 ? -1.928 -9.613 2.117 1.00 92.44 96 LEU A N 1
ATOM 754 C CA . LEU A 1 96 ? -2.267 -8.193 1.947 1.00 92.44 96 LEU A CA 1
ATOM 755 C C . LEU A 1 96 ? -1.178 -7.407 1.202 1.00 92.44 96 LEU A C 1
ATOM 757 O O . LEU A 1 96 ? -1.490 -6.545 0.389 1.00 92.44 96 LEU A O 1
ATOM 761 N N . ILE A 1 97 ? 0.092 -7.712 1.468 1.00 93.25 97 ILE A N 1
ATOM 762 C CA . ILE A 1 97 ? 1.229 -7.045 0.824 1.00 93.25 97 ILE A CA 1
ATOM 763 C C . ILE A 1 97 ? 1.369 -7.476 -0.635 1.00 93.25 97 ILE A C 1
ATOM 765 O O . ILE A 1 97 ? 1.549 -6.621 -1.502 1.00 93.25 97 ILE A O 1
ATOM 769 N N . ASP A 1 98 ? 1.235 -8.770 -0.923 1.00 93.12 98 ASP A N 1
ATOM 770 C CA . ASP A 1 98 ? 1.219 -9.282 -2.295 1.00 93.12 98 ASP A CA 1
ATOM 771 C C . ASP A 1 98 ? 0.063 -8.667 -3.102 1.00 93.12 98 ASP A C 1
ATOM 773 O O . ASP A 1 98 ? 0.256 -8.257 -4.248 1.00 93.12 98 ASP A O 1
ATOM 777 N N . ASP A 1 99 ? -1.116 -8.530 -2.488 1.00 93.50 99 ASP A N 1
ATOM 778 C CA . ASP A 1 99 ? -2.301 -7.917 -3.090 1.00 93.50 99 ASP A CA 1
ATOM 779 C C . ASP A 1 99 ? -2.061 -6.422 -3.375 1.00 93.50 99 ASP A C 1
ATOM 781 O O . ASP A 1 99 ? -2.335 -5.948 -4.481 1.00 93.50 99 ASP A O 1
ATOM 785 N N . MET A 1 100 ? -1.488 -5.680 -2.414 1.00 95.06 100 MET A N 1
ATOM 786 C CA . MET A 1 100 ? -1.087 -4.276 -2.596 1.00 95.06 100 MET A CA 1
ATOM 787 C C . MET A 1 100 ? -0.134 -4.127 -3.779 1.00 95.06 100 MET A C 1
ATOM 789 O O . MET A 1 100 ? -0.367 -3.308 -4.667 1.00 95.06 100 MET A O 1
ATOM 793 N N . VAL A 1 101 ? 0.939 -4.918 -3.807 1.00 95.12 101 VAL A N 1
ATOM 794 C CA . VAL A 1 101 ? 1.946 -4.834 -4.866 1.00 95.12 101 VAL A CA 1
ATOM 795 C C . VAL A 1 101 ? 1.358 -5.232 -6.212 1.00 95.12 101 VAL A C 1
ATOM 797 O O . VAL A 1 101 ? 1.645 -4.571 -7.205 1.00 95.12 101 VAL A O 1
ATOM 800 N N . THR A 1 102 ? 0.499 -6.249 -6.258 1.00 94.62 102 THR A N 1
ATOM 801 C CA . THR A 1 102 ? -0.166 -6.676 -7.495 1.00 94.62 102 THR A CA 1
ATOM 802 C C . THR A 1 102 ? -0.967 -5.536 -8.115 1.00 94.62 102 THR A C 1
ATOM 804 O O . THR A 1 102 ? -0.728 -5.208 -9.277 1.00 94.62 102 THR A O 1
ATOM 807 N N . LEU A 1 103 ? -1.828 -4.865 -7.341 1.00 94.69 103 LEU A N 1
ATOM 808 C CA . LEU A 1 103 ? -2.598 -3.723 -7.848 1.00 94.69 103 LEU A CA 1
ATOM 809 C C . LEU A 1 103 ? -1.694 -2.572 -8.300 1.00 94.69 103 LEU A C 1
ATOM 811 O O . LEU A 1 103 ? -1.920 -1.956 -9.338 1.00 94.69 103 LEU A O 1
ATOM 815 N N . ILE A 1 104 ? -0.627 -2.295 -7.551 1.00 95.25 104 ILE A N 1
ATOM 816 C CA . ILE A 1 104 ? 0.333 -1.260 -7.934 1.00 95.25 104 ILE A CA 1
ATOM 817 C C . ILE A 1 104 ? 1.032 -1.605 -9.256 1.00 95.25 104 ILE A C 1
ATOM 819 O O . ILE A 1 104 ? 1.207 -0.735 -10.111 1.00 95.25 104 ILE A O 1
ATOM 823 N N . LEU A 1 105 ? 1.415 -2.866 -9.463 1.00 93.94 105 LEU A N 1
ATOM 824 C CA . LEU A 1 105 ? 2.016 -3.312 -10.719 1.00 93.94 105 LEU A CA 1
ATOM 825 C C . LEU A 1 105 ? 1.031 -3.250 -11.890 1.00 93.94 105 LEU A C 1
ATOM 827 O O . LEU A 1 105 ? 1.463 -2.994 -13.013 1.00 93.94 105 LEU A O 1
ATOM 831 N N . GLU A 1 106 ? -0.264 -3.453 -11.655 1.00 93.44 106 GLU A N 1
ATOM 832 C CA . GLU A 1 106 ? -1.306 -3.210 -12.659 1.00 93.44 106 GLU A CA 1
AT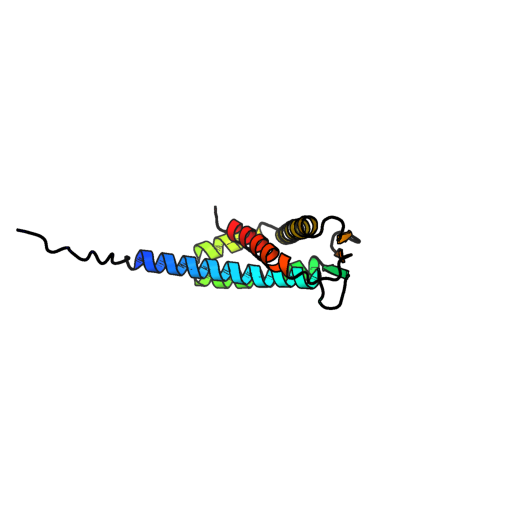OM 833 C C . GLU A 1 106 ? -1.348 -1.728 -13.046 1.00 93.44 106 GLU A C 1
ATOM 835 O O . GLU A 1 106 ? -1.211 -1.415 -14.228 1.00 93.44 106 GLU A O 1
ATOM 840 N N . CYS A 1 107 ? -1.359 -0.808 -12.071 1.00 92.50 107 CYS A N 1
ATOM 841 C CA . CYS A 1 107 ? -1.265 0.631 -12.343 1.00 92.50 107 CYS A CA 1
ATOM 842 C C . CYS A 1 107 ? -0.005 0.994 -13.149 1.00 92.50 107 CYS A C 1
ATOM 844 O O . CYS A 1 107 ? -0.043 1.859 -14.027 1.00 92.50 107 CYS A O 1
ATOM 846 N N . VAL A 1 108 ? 1.129 0.340 -12.871 1.00 92.62 108 VAL A 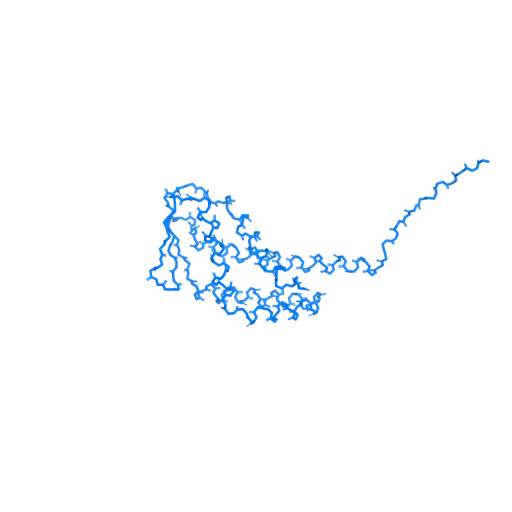N 1
ATOM 847 C CA . VAL A 1 108 ? 2.367 0.518 -13.646 1.00 92.62 108 VAL A CA 1
ATOM 848 C C . VAL A 1 108 ? 2.200 0.005 -15.076 1.00 92.62 108 VAL A C 1
ATOM 850 O O . VAL A 1 108 ? 2.547 0.709 -16.024 1.00 92.62 108 VAL A O 1
ATOM 853 N N . LYS A 1 109 ? 1.666 -1.200 -15.270 1.00 92.00 109 LYS A N 1
ATOM 854 C CA . LYS A 1 109 ? 1.458 -1.761 -16.612 1.00 92.00 109 LYS A CA 1
ATOM 855 C C . LYS A 1 109 ? 0.517 -0.892 -17.443 1.00 92.00 109 LYS A C 1
ATOM 857 O O . LYS A 1 109 ? 0.834 -0.619 -18.598 1.00 92.00 109 LYS A O 1
ATOM 862 N N . ASP A 1 110 ? -0.559 -0.388 -16.851 1.00 91.38 110 ASP A N 1
ATOM 863 C CA . ASP A 1 110 ? -1.520 0.483 -17.532 1.00 91.38 110 ASP A CA 1
ATOM 864 C C . ASP A 1 110 ? -0.906 1.832 -17.920 1.00 91.38 110 ASP A C 1
ATOM 866 O O . ASP A 1 110 ? -1.129 2.340 -19.020 1.00 91.38 110 ASP A O 1
ATOM 870 N N . ALA A 1 111 ? -0.084 2.409 -17.041 1.00 89.19 111 ALA A N 1
ATOM 871 C CA . ALA A 1 111 ? 0.538 3.707 -17.274 1.00 89.19 111 ALA A CA 1
ATOM 872 C C . ALA A 1 111 ? 1.688 3.668 -18.293 1.00 89.19 111 ALA A C 1
ATOM 874 O O . ALA A 1 111 ? 1.881 4.629 -19.043 1.00 89.19 111 ALA A O 1
ATOM 875 N N . PHE A 1 112 ? 2.488 2.599 -18.296 1.00 89.19 112 PHE A N 1
ATOM 876 C CA . PHE A 1 112 ? 3.721 2.524 -19.087 1.00 89.19 112 PHE A CA 1
ATOM 877 C C . PHE A 1 112 ? 3.606 1.604 -20.309 1.00 89.19 112 PHE A C 1
ATOM 879 O O . PHE A 1 112 ? 4.382 1.761 -21.259 1.00 89.19 112 PHE A O 1
ATOM 886 N N . GLY A 1 113 ? 2.652 0.672 -20.325 1.00 87.81 113 GLY A N 1
ATOM 887 C CA . GLY A 1 113 ? 2.463 -0.293 -21.406 1.00 87.81 113 GLY A CA 1
ATOM 888 C C . GLY A 1 113 ? 3.751 -1.055 -21.713 1.00 87.81 113 GLY A C 1
ATOM 889 O O . GLY A 1 113 ? 4.395 -1.606 -20.827 1.00 87.81 113 GLY A O 1
ATOM 890 N N . SER A 1 114 ? 4.182 -1.030 -22.974 1.00 88.94 114 SER A N 1
ATOM 891 C CA . SER A 1 114 ? 5.435 -1.658 -23.414 1.00 88.94 114 SER A CA 1
ATOM 892 C C . SER A 1 114 ? 6.709 -0.906 -22.996 1.00 88.94 114 SER A C 1
ATOM 894 O O . SER A 1 114 ? 7.798 -1.298 -23.400 1.00 88.94 114 SER A O 1
ATOM 896 N N . SER A 1 115 ? 6.600 0.201 -22.253 1.00 90.12 115 SER A N 1
ATOM 897 C CA . SER A 1 115 ? 7.745 1.024 -21.820 1.00 90.12 115 SER A CA 1
ATOM 898 C C . SER A 1 115 ? 8.284 0.637 -20.438 1.00 90.12 115 SER A C 1
ATOM 900 O O . SER A 1 115 ? 9.116 1.361 -19.884 1.00 90.12 115 SER A O 1
ATOM 902 N N . ILE A 1 116 ? 7.799 -0.467 -19.870 1.00 92.69 116 ILE A N 1
ATOM 903 C CA . ILE A 1 116 ? 8.263 -1.050 -18.612 1.00 92.69 116 ILE A CA 1
ATOM 904 C C . ILE A 1 116 ? 8.488 -2.551 -18.817 1.00 92.69 116 ILE A C 1
ATOM 906 O O . ILE A 1 116 ? 7.633 -3.254 -19.354 1.00 92.69 116 ILE A O 1
ATOM 910 N N . GLU A 1 117 ? 9.640 -3.039 -18.385 1.00 94.31 117 GLU A N 1
ATOM 911 C CA . GLU A 1 117 ? 9.929 -4.463 -18.244 1.00 94.31 117 GLU A CA 1
ATOM 912 C C . GLU A 1 117 ? 9.754 -4.826 -16.766 1.00 94.31 117 GLU A C 1
ATOM 914 O O . GLU A 1 117 ? 10.248 -4.115 -15.887 1.00 94.31 117 GLU A O 1
ATOM 919 N N . ILE A 1 118 ? 9.007 -5.895 -16.487 1.00 94.81 118 ILE A N 1
ATOM 920 C CA . ILE A 1 118 ? 8.771 -6.396 -15.129 1.00 94.81 118 ILE A CA 1
ATOM 921 C C . ILE A 1 118 ? 9.208 -7.854 -15.098 1.00 94.81 118 ILE A C 1
ATOM 923 O O . ILE A 1 118 ? 8.670 -8.684 -15.833 1.00 94.81 118 ILE A O 1
ATOM 927 N N . GLU A 1 119 ? 10.167 -8.154 -14.234 1.00 95.44 119 GLU A N 1
ATOM 928 C CA . GLU A 1 119 ? 10.742 -9.482 -14.073 1.00 95.44 119 GLU A CA 1
ATOM 929 C C . GLU A 1 119 ? 10.595 -9.961 -12.630 1.00 95.44 119 GLU A C 1
ATOM 931 O O . GLU A 1 119 ? 10.623 -9.177 -11.681 1.00 95.44 119 GLU A O 1
ATOM 936 N N . TYR A 1 120 ? 10.467 -11.275 -12.467 1.00 95.38 120 TYR A N 1
ATOM 937 C CA . TYR A 1 120 ? 10.322 -11.937 -11.171 1.00 95.38 120 TYR A CA 1
ATOM 938 C C . TYR A 1 120 ? 11.500 -12.895 -10.976 1.00 95.38 120 TYR A C 1
ATOM 940 O O . TYR A 1 120 ? 11.340 -14.107 -11.142 1.00 95.38 120 TYR A O 1
ATOM 948 N N . PRO A 1 121 ? 12.713 -12.378 -10.697 1.00 90.81 121 PRO A N 1
ATOM 949 C CA . PRO A 1 121 ? 13.906 -13.212 -10.550 1.00 90.81 121 PRO A CA 1
ATOM 950 C C . PRO A 1 121 ? 13.764 -14.247 -9.426 1.00 90.81 121 PRO A C 1
ATOM 952 O O . PRO A 1 121 ? 14.353 -15.324 -9.496 1.00 90.81 121 PRO A O 1
ATOM 955 N N . THR A 1 122 ? 12.967 -13.941 -8.398 1.00 92.38 122 THR A N 1
ATOM 956 C CA . THR A 1 122 ? 12.532 -14.891 -7.369 1.00 92.38 122 THR A CA 1
ATOM 957 C C . THR A 1 122 ? 11.074 -14.602 -6.992 1.00 92.38 122 THR A C 1
ATOM 959 O O . THR A 1 122 ? 10.577 -13.520 -7.300 1.00 92.38 122 THR A O 1
ATOM 962 N N . PRO A 1 123 ? 10.381 -15.499 -6.263 1.00 89.56 123 PRO A N 1
ATOM 963 C CA . PRO A 1 123 ? 9.021 -15.230 -5.789 1.00 89.56 123 PRO A CA 1
ATOM 964 C C . PRO A 1 123 ? 8.887 -14.009 -4.864 1.00 89.56 123 PRO A C 1
ATOM 966 O O . PRO A 1 123 ? 7.771 -13.576 -4.607 1.00 89.56 123 PRO A O 1
ATOM 969 N N . ARG A 1 124 ? 9.996 -13.487 -4.320 1.00 93.44 124 ARG A N 1
ATOM 970 C CA . ARG A 1 124 ? 10.008 -12.397 -3.328 1.00 93.44 124 ARG A CA 1
ATOM 971 C C . ARG A 1 124 ? 10.667 -11.114 -3.821 1.00 93.44 124 ARG A C 1
ATOM 973 O O . ARG A 1 124 ? 10.668 -10.126 -3.098 1.00 93.44 124 ARG A O 1
ATOM 980 N N . ILE A 1 125 ? 11.205 -11.119 -5.038 1.00 95.00 125 ILE A N 1
ATOM 981 C CA . ILE A 1 125 ? 11.871 -9.962 -5.633 1.00 95.00 125 ILE A CA 1
ATOM 982 C C . ILE A 1 125 ? 11.202 -9.665 -6.964 1.00 95.00 125 ILE A C 1
ATOM 984 O O . ILE A 1 125 ? 11.104 -10.541 -7.822 1.00 95.00 125 ILE A O 1
ATOM 988 N N . ILE A 1 126 ? 10.795 -8.414 -7.138 1.00 97.00 126 ILE A N 1
ATOM 989 C CA . ILE A 1 126 ? 10.219 -7.904 -8.378 1.00 97.00 126 ILE A CA 1
ATOM 990 C C . ILE A 1 126 ? 11.171 -6.850 -8.912 1.00 97.00 126 ILE A C 1
ATOM 992 O O . ILE A 1 126 ? 11.456 -5.860 -8.241 1.00 97.00 126 ILE A O 1
ATOM 996 N N . PHE A 1 127 ? 11.664 -7.065 -10.120 1.00 96.94 127 PHE A N 1
ATOM 997 C CA . PHE A 1 127 ? 12.531 -6.131 -10.809 1.00 96.94 127 PHE A CA 1
ATOM 998 C C . PHE A 1 127 ? 11.719 -5.338 -11.828 1.00 96.94 127 PHE A C 1
ATOM 1000 O O . PHE A 1 127 ? 10.930 -5.907 -12.582 1.00 96.94 127 PHE A O 1
ATOM 1007 N N . LEU A 1 128 ? 11.903 -4.020 -11.838 1.00 95.12 128 LEU A N 1
ATOM 1008 C CA . LEU A 1 128 ? 11.245 -3.114 -12.767 1.00 95.12 128 LEU A CA 1
ATOM 1009 C C . LEU A 1 128 ? 12.299 -2.325 -13.525 1.00 95.12 128 LEU A C 1
ATOM 1011 O O . LEU A 1 128 ? 13.117 -1.632 -12.924 1.00 95.12 128 LEU A O 1
ATOM 1015 N N . LYS A 1 129 ? 12.232 -2.353 -14.851 1.00 93.81 129 LYS A N 1
ATOM 1016 C CA . LYS A 1 129 ? 13.098 -1.554 -15.709 1.00 93.81 129 LYS A CA 1
ATOM 1017 C C . LYS A 1 129 ? 12.267 -0.672 -16.615 1.00 93.81 129 LYS A C 1
ATOM 1019 O O . LYS A 1 129 ? 11.537 -1.124 -17.491 1.00 93.81 129 LYS A O 1
ATOM 1024 N N . SER A 1 130 ? 12.385 0.628 -16.397 1.00 87.56 130 SER A N 1
ATOM 1025 C CA . SER A 1 130 ? 11.770 1.630 -17.249 1.00 87.56 130 SER A CA 1
ATOM 1026 C C . SER A 1 130 ? 12.596 1.801 -18.511 1.00 87.56 130 SER A C 1
ATOM 1028 O O . SER A 1 130 ? 13.778 2.127 -18.450 1.00 87.56 130 SER A O 1
ATOM 1030 N N . LEU A 1 131 ? 11.950 1.692 -19.666 1.00 84.81 131 LEU A N 1
ATOM 1031 C CA . LEU A 1 131 ? 12.513 2.114 -20.950 1.00 84.81 131 LEU A CA 1
ATOM 1032 C C . LEU A 1 131 ? 12.310 3.624 -21.172 1.00 84.81 131 LEU A C 1
ATOM 1034 O O . LEU A 1 131 ? 12.798 4.205 -22.141 1.00 84.81 131 LEU A O 1
ATOM 1038 N N . TRP A 1 132 ? 11.603 4.282 -20.244 1.00 73.06 132 TRP A N 1
ATOM 1039 C CA . TRP A 1 132 ? 11.255 5.694 -20.303 1.00 73.06 132 TRP A CA 1
ATOM 1040 C C . TRP A 1 132 ? 12.004 6.545 -19.264 1.00 73.06 132 TRP A C 1
ATOM 1042 O O . TRP A 1 132 ? 11.880 6.343 -18.053 1.00 73.06 132 TRP A O 1
ATOM 1052 N N . GLY A 1 133 ? 12.783 7.522 -19.741 1.00 67.38 133 GLY A N 1
ATOM 1053 C CA . GLY A 1 133 ? 13.640 8.389 -18.913 1.00 67.38 133 GLY A CA 1
ATOM 1054 C C . GLY A 1 133 ? 12.974 9.643 -18.342 1.00 67.38 133 GLY A C 1
ATOM 1055 O O . GLY A 1 133 ? 13.660 10.502 -17.796 1.00 67.38 133 GLY A O 1
ATOM 1056 N N . ARG A 1 134 ? 11.655 9.806 -18.498 1.00 71.50 134 ARG A N 1
ATOM 1057 C CA . ARG A 1 134 ? 10.932 10.977 -17.975 1.00 71.50 134 ARG A CA 1
ATOM 1058 C C . ARG A 1 134 ? 10.500 10.773 -16.523 1.00 71.50 134 ARG A C 1
ATOM 1060 O O . ARG A 1 134 ? 10.497 9.653 -16.009 1.00 71.50 134 ARG A O 1
ATOM 1067 N N . SER A 1 135 ? 10.128 11.880 -15.874 1.00 72.94 135 SER A N 1
ATOM 1068 C CA . SER A 1 135 ? 9.537 11.855 -14.533 1.00 72.94 135 SER A CA 1
ATOM 1069 C C . SER A 1 135 ? 8.310 10.946 -14.504 1.00 72.94 135 SER A C 1
ATOM 1071 O O . SER A 1 135 ? 7.422 11.057 -15.349 1.00 72.94 135 SER A O 1
ATOM 1073 N N . LYS A 1 136 ? 8.256 10.087 -13.487 1.00 78.81 136 LYS A N 1
ATOM 1074 C CA . LYS A 1 136 ? 7.181 9.118 -13.243 1.00 78.81 136 LYS A CA 1
ATOM 1075 C C . LYS A 1 136 ? 6.221 9.604 -12.154 1.00 78.81 136 LYS A C 1
ATOM 1077 O O . LYS A 1 136 ? 5.367 8.868 -11.687 1.00 78.81 136 LYS A O 1
ATOM 1082 N N . SER A 1 137 ? 6.317 10.877 -11.764 1.00 81.81 137 SER A N 1
ATOM 1083 C CA . SER A 1 137 ? 5.518 11.451 -10.677 1.00 81.81 137 SER A CA 1
ATOM 1084 C C . SER A 1 137 ? 4.009 11.428 -10.935 1.00 81.81 137 SER A C 1
ATOM 1086 O O . SER A 1 137 ? 3.236 11.545 -9.990 1.00 81.81 137 SER A O 1
ATOM 1088 N N . PHE A 1 138 ? 3.581 11.287 -12.193 1.00 82.25 138 PHE A N 1
ATOM 1089 C CA . PHE A 1 138 ? 2.168 11.276 -12.569 1.00 82.25 138 PHE A CA 1
ATOM 1090 C C . PHE A 1 138 ? 1.405 10.061 -12.014 1.00 82.25 138 PHE A C 1
ATOM 1092 O O . PHE A 1 138 ? 0.221 10.199 -11.721 1.00 82.25 138 PHE A O 1
ATOM 1099 N N . ILE A 1 139 ? 2.074 8.920 -11.786 1.00 88.94 139 ILE A N 1
ATOM 1100 C CA . ILE A 1 139 ? 1.446 7.714 -11.210 1.00 88.94 139 ILE A CA 1
ATOM 1101 C C . ILE A 1 139 ? 1.408 7.707 -9.679 1.00 88.94 139 ILE A C 1
ATOM 1103 O O . ILE A 1 139 ? 0.681 6.910 -9.097 1.00 88.94 139 ILE A O 1
ATOM 1107 N N . LYS A 1 140 ? 2.141 8.605 -9.000 1.00 91.12 140 LYS A N 1
ATOM 1108 C CA . LYS A 1 140 ? 2.178 8.651 -7.523 1.00 91.12 140 LYS A CA 1
ATOM 1109 C C . LYS A 1 140 ? 0.794 8.812 -6.908 1.00 91.12 140 LYS A C 1
ATOM 1111 O O . LYS A 1 140 ? 0.494 8.235 -5.868 1.00 91.12 140 LYS A O 1
ATOM 1116 N N . ARG A 1 141 ? -0.043 9.632 -7.549 1.00 92.06 141 ARG A N 1
ATOM 1117 C CA . ARG A 1 141 ? -1.419 9.842 -7.106 1.00 92.06 141 ARG A CA 1
ATOM 1118 C C . ARG A 1 141 ? -2.230 8.557 -7.225 1.00 92.06 141 ARG A C 1
ATOM 1120 O O . ARG A 1 141 ? -2.959 8.249 -6.293 1.00 92.06 141 ARG A O 1
ATOM 1127 N N . GLU A 1 142 ? -2.083 7.843 -8.336 1.00 92.88 142 GLU A N 1
ATOM 1128 C CA . GLU A 1 142 ? -2.803 6.594 -8.572 1.00 92.88 142 GLU A CA 1
ATOM 1129 C C . GLU A 1 142 ? -2.416 5.552 -7.529 1.00 92.88 142 GLU A C 1
ATOM 1131 O O . GLU A 1 142 ? -3.286 5.055 -6.831 1.00 92.88 142 GLU A O 1
ATOM 1136 N N . PHE A 1 143 ? -1.113 5.361 -7.293 1.00 94.12 143 PHE A N 1
ATOM 1137 C CA . PHE A 1 143 ? -0.613 4.439 -6.269 1.00 94.12 143 PHE A CA 1
ATOM 1138 C C . PHE A 1 143 ? -1.265 4.694 -4.910 1.00 94.12 143 PHE A C 1
ATOM 1140 O O . PHE A 1 143 ? -1.748 3.780 -4.248 1.00 94.12 143 PHE A O 1
ATOM 1147 N N . ARG A 1 144 ? -1.298 5.961 -4.495 1.00 96.00 144 ARG A N 1
ATOM 1148 C CA . ARG A 1 144 ? -1.898 6.348 -3.222 1.00 96.00 144 ARG A CA 1
ATOM 1149 C C . ARG A 1 144 ? -3.389 6.049 -3.170 1.00 96.00 144 ARG A C 1
ATOM 1151 O O . ARG A 1 144 ? -3.854 5.553 -2.150 1.00 96.00 144 ARG A O 1
ATOM 1158 N N . LEU A 1 145 ? -4.128 6.357 -4.236 1.00 95.31 145 LEU A N 1
ATOM 1159 C CA . LEU A 1 145 ? -5.565 6.091 -4.306 1.00 95.31 145 LEU A CA 1
ATOM 1160 C C . LEU A 1 145 ? -5.849 4.589 -4.257 1.00 95.31 145 LEU A C 1
ATOM 1162 O O . LEU A 1 145 ? -6.688 4.179 -3.465 1.00 95.31 145 LEU A O 1
ATOM 1166 N N . THR A 1 146 ? -5.088 3.777 -4.991 1.00 96.06 146 THR A N 1
ATOM 1167 C CA . THR A 1 146 ? -5.189 2.312 -4.962 1.00 96.06 146 THR A CA 1
ATOM 1168 C C . THR A 1 146 ? -4.994 1.759 -3.549 1.00 96.06 146 THR A C 1
ATOM 1170 O O . THR A 1 146 ? -5.815 0.982 -3.062 1.00 96.06 146 THR A O 1
ATOM 1173 N N . ILE A 1 147 ? -3.942 2.193 -2.844 1.00 97.25 147 ILE A N 1
ATOM 1174 C CA . ILE A 1 147 ? -3.698 1.749 -1.465 1.00 97.25 147 ILE A CA 1
ATOM 1175 C C . ILE A 1 147 ? -4.782 2.280 -0.519 1.00 97.25 147 ILE A C 1
ATOM 1177 O O . ILE A 1 147 ? -5.263 1.543 0.337 1.00 97.25 147 ILE A O 1
ATOM 1181 N N . TYR A 1 148 ? -5.207 3.535 -0.671 1.00 97.06 148 TYR A N 1
ATOM 1182 C CA . TYR A 1 148 ? -6.279 4.116 0.138 1.00 97.06 148 TYR A CA 1
ATOM 1183 C C . TYR A 1 148 ? -7.594 3.338 -0.010 1.00 97.06 148 TYR A C 1
ATOM 1185 O O . TYR A 1 148 ? -8.240 3.010 0.987 1.00 97.06 148 TYR A O 1
ATOM 1193 N N . GLU A 1 149 ? -7.987 2.994 -1.234 1.00 95.69 149 GLU A N 1
ATOM 1194 C CA . GLU A 1 149 ? -9.177 2.187 -1.511 1.00 95.69 149 GLU A CA 1
ATOM 1195 C C . GLU A 1 149 ? -9.072 0.791 -0.891 1.00 95.69 149 GLU A C 1
ATOM 1197 O O . GLU A 1 149 ? -10.016 0.331 -0.247 1.00 95.69 149 GLU A O 1
ATOM 1202 N N . MET A 1 150 ? -7.903 0.153 -0.989 1.00 95.31 150 MET A N 1
ATOM 1203 C CA . MET A 1 150 ? -7.669 -1.139 -0.349 1.00 95.31 150 MET A CA 1
ATOM 1204 C C . MET A 1 150 ? -7.796 -1.062 1.177 1.00 95.31 150 MET A C 1
ATOM 1206 O O . MET A 1 150 ? -8.503 -1.875 1.772 1.00 95.31 150 MET A O 1
ATOM 1210 N N . LEU A 1 151 ? -7.148 -0.081 1.814 1.00 96.19 151 LEU A N 1
ATOM 1211 C CA . LEU A 1 151 ? -7.174 0.080 3.270 1.00 96.19 151 LEU A CA 1
ATOM 1212 C C . LEU A 1 151 ? -8.567 0.460 3.782 1.00 96.19 151 LEU A C 1
ATOM 1214 O O . LEU A 1 151 ? -9.020 -0.081 4.787 1.00 96.19 151 LEU A O 1
ATOM 1218 N N . THR A 1 152 ? -9.279 1.349 3.086 1.00 95.00 152 THR A N 1
ATOM 1219 C CA . THR A 1 152 ? -10.672 1.673 3.439 1.00 95.00 152 THR A CA 1
ATOM 1220 C C . THR A 1 152 ? -11.606 0.478 3.258 1.00 95.00 152 THR A C 1
ATOM 1222 O O . THR A 1 152 ? -12.554 0.331 4.026 1.00 95.00 152 THR A O 1
ATOM 1225 N N . GLY A 1 153 ? -11.329 -0.411 2.300 1.00 93.69 153 GLY A N 1
ATOM 1226 C CA . GLY A 1 153 ? -12.049 -1.674 2.123 1.00 93.69 153 GLY A CA 1
ATOM 1227 C C . GLY A 1 153 ? -11.910 -2.658 3.292 1.00 93.69 153 GLY A C 1
ATOM 1228 O O . GLY A 1 153 ? -12.688 -3.608 3.370 1.00 93.69 153 GLY A O 1
ATOM 1229 N N . LEU A 1 154 ? -10.965 -2.442 4.216 1.00 92.25 154 LEU A N 1
ATOM 1230 C CA . LEU A 1 154 ? -10.813 -3.256 5.429 1.00 92.25 154 LEU A CA 1
ATOM 1231 C C . LEU A 1 154 ? -11.818 -2.894 6.534 1.00 92.25 154 LEU A C 1
ATOM 1233 O O . LEU A 1 154 ? -11.988 -3.673 7.453 1.00 92.25 154 LEU A O 1
ATOM 1237 N N . ILE A 1 155 ? -12.473 -1.734 6.465 1.00 89.81 155 ILE A N 1
ATOM 1238 C CA . ILE A 1 155 ? -13.396 -1.237 7.514 1.00 89.81 155 ILE A CA 1
ATOM 1239 C C . ILE A 1 155 ? -14.775 -0.865 6.959 1.00 89.81 155 ILE A C 1
ATOM 1241 O O . ILE A 1 155 ? -15.563 -0.151 7.575 1.00 89.81 155 ILE A O 1
ATOM 1245 N N . ARG A 1 156 ? -15.045 -1.266 5.717 1.00 76.44 156 ARG A N 1
ATOM 1246 C CA . ARG A 1 156 ? -16.321 -1.059 5.033 1.00 76.44 156 ARG A CA 1
ATOM 1247 C C . ARG A 1 156 ? -16.965 -2.426 4.820 1.00 76.44 156 ARG A C 1
ATOM 1249 O O . ARG A 1 156 ? -16.952 -2.930 3.697 1.00 76.44 156 ARG A O 1
ATOM 1256 N N . LYS A 1 157 ? -17.488 -3.034 5.887 1.00 56.97 157 LYS A N 1
ATOM 1257 C CA . LYS A 1 157 ? -18.363 -4.214 5.806 1.00 56.97 157 LYS A CA 1
ATOM 1258 C C . LYS A 1 157 ? -19.743 -3.934 6.387 1.00 56.97 157 LYS A C 1
ATOM 1260 O O . LYS A 1 157 ? -19.836 -3.270 7.439 1.00 56.97 157 LYS A O 1
#

Sequence (157 aa):
MNKIRGLVLTRTSPLRRRESLTRLEVDKAIFSASEKISDLIYASAFPTHSMEGYIDLWELESVVGTILTETVNELTTVDPATGEEFSFEVKNRPSLIDDMVTLILECVKDAFGSSIEIEYPTPRIIFLKSLWGRSKSFIKREFRLTIYEMLTGLIRK

Secondary structure (DSSP, 8-state):
-------------HHHHHHHHHHHHHHHHHHHHHHHHHHHHHHHHS-TT-SEEEEEHHHHHHHHHHHHHHHHHHHHHH-HHHHHHHHHHHHT-TTHHHHHHHHHHHHHHHHHGGGEEEEEEETTEEEEEES--S--GGGHHHHHHHHHHHHHTTS--

Radius of gyration: 20.88 Å; chains: 1; bounding box: 68×56×43 Å